Protein AF-A0A1W2CJG2-F1 (afdb_monomer_lite)

Sequence (43 aa):
MAGQTTTTLVGNLTADPELTFAPSGAAVVNFTVASTARVFDTA

Structure (mmCIF, N/CA/C/O backbone):
data_AF-A0A1W2CJG2-F1
#
_entry.id   AF-A0A1W2CJG2-F1
#
loop_
_atom_site.group_PDB
_atom_site.id
_atom_site.type_symbol
_atom_site.label_atom_id
_atom_site.label_alt_id
_atom_site.label_comp_id
_atom_site.label_asym_id
_atom_site.label_entity_id
_atom_site.label_seq_id
_atom_site.pdbx_PDB_ins_code
_atom_site.Cartn_x
_atom_site.Cartn_y
_atom_site.Cartn_z
_atom_site.occupancy
_atom_site.B_iso_or_equiv
_atom_site.auth_seq_id
_atom_site.auth_comp_id
_atom_site.auth_asym_id
_atom_site.auth_atom_id
_atom_site.pdbx_PDB_model_num
ATOM 1 N N . MET A 1 1 ? -15.904 -12.447 -0.973 1.00 56.25 1 MET A N 1
ATOM 2 C CA . MET A 1 1 ? -14.841 -12.895 -1.901 1.00 56.25 1 MET A CA 1
ATOM 3 C C . MET A 1 1 ? -15.414 -13.308 -3.267 1.00 56.25 1 MET A C 1
ATOM 5 O O . MET A 1 1 ? -14.968 -14.286 -3.847 1.00 56.25 1 MET A O 1
ATOM 9 N N . ALA A 1 2 ? -16.395 -12.576 -3.804 1.00 59.28 2 ALA A N 1
ATOM 10 C CA . ALA A 1 2 ? -16.905 -12.766 -5.163 1.00 59.28 2 ALA A CA 1
ATOM 11 C C . ALA A 1 2 ? -17.108 -11.368 -5.761 1.00 59.28 2 ALA A C 1
ATOM 13 O O . ALA A 1 2 ? -17.747 -10.536 -5.122 1.00 59.28 2 ALA A O 1
ATOM 14 N N . GLY A 1 3 ? -16.491 -11.087 -6.913 1.00 79.69 3 GLY A N 1
ATOM 15 C CA . GLY A 1 3 ? -16.577 -9.789 -7.601 1.00 79.69 3 GLY A CA 1
ATOM 16 C C . GLY A 1 3 ? -15.512 -8.741 -7.241 1.00 79.69 3 GLY A C 1
ATOM 17 O O . GLY A 1 3 ? -15.629 -7.603 -7.679 1.00 79.69 3 GLY A O 1
ATOM 18 N N . GLN A 1 4 ? -14.478 -9.084 -6.465 1.00 80.56 4 GLN A N 1
ATOM 19 C CA . GLN A 1 4 ? -13.342 -8.179 -6.232 1.00 80.56 4 GLN A CA 1
ATOM 20 C C . GLN A 1 4 ? -12.301 -8.333 -7.346 1.00 80.56 4 GLN A C 1
ATOM 22 O O . GLN A 1 4 ? -11.802 -9.433 -7.577 1.00 80.56 4 GLN A O 1
ATOM 27 N N . THR A 1 5 ? -11.954 -7.231 -8.010 1.00 86.56 5 THR A N 1
ATOM 28 C CA . THR A 1 5 ? -10.848 -7.185 -8.973 1.00 86.56 5 THR A CA 1
ATOM 29 C C . THR A 1 5 ? -9.535 -7.069 -8.214 1.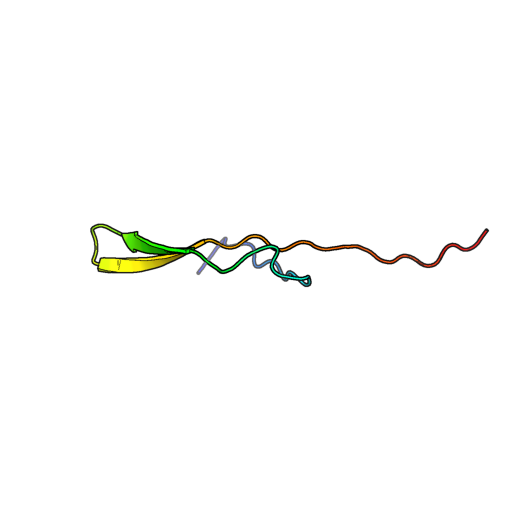00 86.56 5 THR A C 1
ATOM 31 O O . THR A 1 5 ? -9.244 -6.037 -7.611 1.00 86.56 5 THR A O 1
ATOM 34 N N . THR A 1 6 ? -8.740 -8.134 -8.223 1.00 90.94 6 THR A N 1
ATOM 35 C CA . THR A 1 6 ? -7.378 -8.099 -7.689 1.00 90.94 6 THR A CA 1
ATOM 36 C C . THR A 1 6 ? -6.458 -7.430 -8.703 1.00 90.94 6 THR A C 1
ATOM 38 O O . THR A 1 6 ? -6.347 -7.892 -9.837 1.00 90.94 6 THR A O 1
ATOM 41 N N . THR A 1 7 ? -5.773 -6.370 -8.281 1.00 90.69 7 THR A N 1
ATOM 42 C CA . THR A 1 7 ? -4.779 -5.666 -9.099 1.00 90.69 7 THR A CA 1
ATOM 43 C C . THR A 1 7 ? -3.413 -5.763 -8.435 1.00 90.69 7 THR A C 1
ATOM 45 O O . THR A 1 7 ? -3.278 -5.479 -7.246 1.00 90.69 7 THR 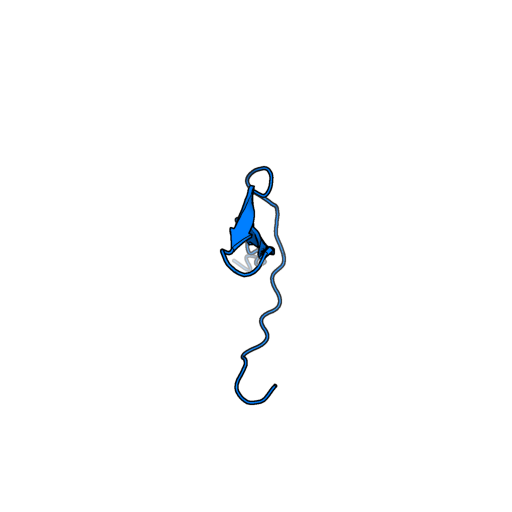A O 1
ATOM 48 N N . THR A 1 8 ? -2.394 -6.131 -9.211 1.00 92.69 8 THR A N 1
ATOM 49 C CA . THR A 1 8 ? -0.992 -6.115 -8.774 1.00 92.69 8 THR A CA 1
ATOM 50 C C . THR A 1 8 ? -0.358 -4.781 -9.152 1.00 92.69 8 THR A C 1
ATOM 52 O O . THR A 1 8 ? -0.436 -4.364 -10.306 1.00 92.69 8 THR A O 1
ATOM 55 N N . LEU A 1 9 ? 0.288 -4.120 -8.192 1.00 91.81 9 LEU A N 1
ATOM 56 C CA . LEU A 1 9 ? 0.976 -2.843 -8.387 1.00 91.81 9 LEU A CA 1
ATOM 57 C C . LEU A 1 9 ? 2.461 -2.999 -8.041 1.00 91.81 9 LEU A C 1
ATOM 59 O O . LEU A 1 9 ? 2.800 -3.613 -7.033 1.00 91.81 9 LEU A O 1
ATOM 63 N N . VAL A 1 10 ? 3.338 -2.423 -8.866 1.00 93.94 10 VAL A N 1
ATOM 64 C CA . VAL A 1 10 ? 4.790 -2.355 -8.630 1.00 93.94 10 VAL A CA 1
ATOM 65 C C . VAL A 1 10 ? 5.244 -0.907 -8.806 1.00 93.94 10 VAL A C 1
ATOM 67 O O . VAL A 1 10 ? 4.897 -0.258 -9.797 1.00 93.94 10 VAL A O 1
ATOM 70 N N . GLY A 1 11 ? 6.014 -0.395 -7.848 1.00 94.94 11 GLY A N 1
ATOM 71 C CA . GLY A 1 11 ? 6.491 0.985 -7.843 1.00 94.94 11 GLY A CA 1
ATOM 72 C C . GLY A 1 11 ? 7.132 1.373 -6.514 1.00 94.94 11 GLY A C 1
ATOM 73 O O . GLY A 1 11 ? 7.392 0.516 -5.672 1.00 94.94 11 GLY A O 1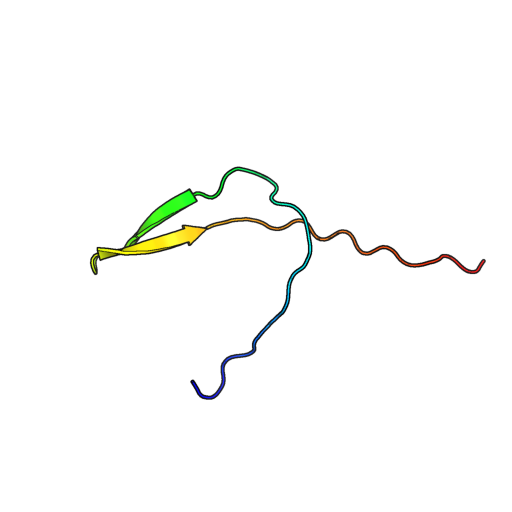
ATOM 74 N N . ASN A 1 12 ? 7.360 2.673 -6.335 1.00 96.31 12 ASN A N 1
ATOM 75 C CA . ASN A 1 12 ? 7.956 3.241 -5.124 1.00 96.31 12 ASN A CA 1
ATOM 76 C C . ASN A 1 12 ? 6.913 4.021 -4.316 1.00 96.31 12 ASN A C 1
ATOM 78 O O . ASN A 1 12 ? 6.020 4.640 -4.898 1.00 96.31 12 ASN A O 1
ATOM 82 N N . LEU A 1 13 ? 7.056 4.041 -2.989 1.00 96.50 13 LEU A N 1
ATOM 83 C CA . LEU A 1 13 ? 6.274 4.930 -2.129 1.00 96.50 13 LEU A CA 1
ATOM 84 C C . LEU A 1 13 ? 6.774 6.367 -2.283 1.00 96.50 13 LEU A C 1
ATOM 86 O O . LEU A 1 13 ? 7.980 6.610 -2.258 1.00 96.50 13 LEU A O 1
ATOM 90 N N . THR A 1 14 ? 5.860 7.320 -2.450 1.00 96.38 14 THR A N 1
ATOM 91 C CA . THR A 1 14 ? 6.230 8.740 -2.601 1.00 96.38 14 THR A CA 1
ATOM 92 C C . THR A 1 14 ? 6.456 9.451 -1.268 1.00 96.38 14 THR A C 1
ATOM 94 O O . THR A 1 14 ? 7.067 10.514 -1.245 1.00 96.38 14 THR A O 1
ATOM 97 N N . ALA A 1 15 ? 5.928 8.894 -0.179 1.00 96.56 15 ALA A N 1
ATOM 98 C CA . ALA A 1 15 ? 6.039 9.392 1.187 1.00 96.56 15 ALA A CA 1
ATOM 99 C C . ALA A 1 15 ? 5.787 8.242 2.177 1.00 96.56 15 ALA A C 1
ATOM 101 O O . ALA A 1 15 ? 5.381 7.147 1.766 1.00 96.56 15 ALA A O 1
ATOM 102 N N . ASP A 1 16 ? 5.994 8.505 3.467 1.00 97.62 16 ASP A N 1
ATOM 103 C CA . ASP A 1 16 ? 5.638 7.570 4.533 1.00 97.62 16 ASP A CA 1
ATOM 104 C C . ASP A 1 16 ? 4.119 7.289 4.538 1.00 97.62 16 ASP A C 1
ATOM 106 O O . ASP A 1 16 ? 3.326 8.216 4.345 1.00 97.62 16 ASP A O 1
ATOM 110 N N . PRO A 1 17 ? 3.681 6.030 4.741 1.00 96.75 17 PRO A N 1
ATOM 111 C CA . PRO A 1 17 ? 2.262 5.694 4.831 1.00 96.75 17 PRO A CA 1
ATOM 112 C C . PRO A 1 17 ? 1.574 6.341 6.038 1.00 96.75 17 PRO A C 1
ATOM 114 O O . PRO A 1 17 ? 2.115 6.350 7.144 1.00 96.75 17 PRO A O 1
ATOM 117 N N . GLU A 1 18 ? 0.338 6.800 5.854 1.00 97.44 18 GLU A N 1
ATOM 118 C CA . GLU A 1 18 ? -0.476 7.367 6.930 1.00 97.44 18 GLU A CA 1
ATOM 119 C C . GLU A 1 18 ? -1.396 6.297 7.527 1.00 97.44 18 GLU A C 1
ATOM 121 O O . GLU A 1 18 ? -2.207 5.695 6.819 1.00 97.44 18 GLU A O 1
ATOM 126 N N . LEU A 1 19 ? -1.281 6.062 8.838 1.00 97.25 19 LEU A N 1
ATOM 127 C CA . LEU A 1 19 ? -2.119 5.124 9.586 1.00 97.25 19 LEU A CA 1
ATOM 128 C C . LEU A 1 19 ? -3.257 5.867 10.296 1.00 97.25 19 LEU A C 1
ATOM 130 O O . LEU A 1 19 ? -3.031 6.801 11.061 1.00 97.25 19 LEU A O 1
ATOM 134 N N . THR A 1 20 ? -4.484 5.392 10.111 1.00 95.88 20 THR A N 1
ATOM 135 C CA . THR A 1 20 ? -5.687 5.899 10.779 1.00 95.88 20 THR A CA 1
ATOM 136 C C . THR A 1 20 ? -6.521 4.735 11.315 1.00 95.88 20 THR A C 1
ATOM 138 O O . THR A 1 20 ? -6.452 3.617 10.806 1.00 95.88 20 THR A O 1
ATOM 141 N N . PHE A 1 21 ? -7.337 4.984 12.340 1.00 96.81 21 PHE A N 1
ATOM 142 C CA . PHE A 1 21 ? -8.285 4.003 12.869 1.00 96.81 21 PHE A CA 1
ATOM 143 C C . PHE A 1 21 ? -9.717 4.393 12.509 1.00 96.81 21 PHE A C 1
ATOM 145 O O . PHE A 1 21 ? -10.153 5.515 12.767 1.00 96.81 21 PHE A O 1
ATOM 152 N N . ALA A 1 22 ? -10.456 3.458 11.917 1.00 94.19 22 ALA A N 1
ATOM 153 C CA . ALA A 1 22 ? -11.883 3.616 11.677 1.00 94.19 22 ALA A CA 1
ATOM 154 C C . ALA A 1 22 ? -12.660 3.627 13.012 1.00 94.19 22 ALA A C 1
ATOM 156 O O . ALA A 1 22 ? -12.182 3.061 13.997 1.00 94.19 22 ALA A O 1
ATOM 157 N N . PRO A 1 23 ? -13.894 4.169 13.062 1.00 94.56 23 PRO A N 1
ATOM 158 C CA . PRO A 1 23 ? -14.720 4.152 14.276 1.00 94.56 23 PRO A CA 1
ATOM 159 C C . PRO A 1 23 ? -14.990 2.749 14.840 1.00 94.56 23 PRO A C 1
ATOM 161 O O . PRO A 1 23 ? -15.238 2.592 16.029 1.00 94.56 23 PRO A O 1
ATOM 164 N N . S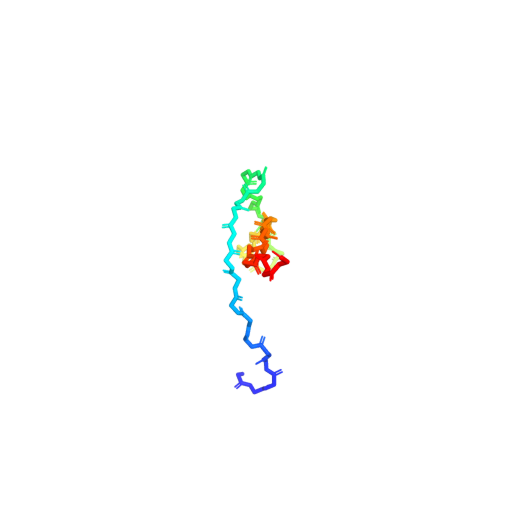ER A 1 24 ? -14.914 1.716 13.997 1.00 96.12 24 SER A N 1
ATOM 165 C CA . SER A 1 24 ? -15.003 0.309 14.400 1.00 96.12 24 SER A CA 1
ATOM 166 C C . SER A 1 24 ? -13.737 -0.234 15.082 1.00 96.12 24 SER A C 1
ATOM 168 O O . SER A 1 24 ? -13.715 -1.398 15.470 1.00 96.12 24 SER A O 1
ATOM 170 N N . GLY A 1 25 ? -12.672 0.567 15.192 1.00 93.69 25 GLY A N 1
ATOM 171 C CA . GLY A 1 25 ? -11.362 0.172 15.716 1.00 93.69 25 GLY A CA 1
ATOM 172 C C . GLY A 1 25 ? -10.436 -0.493 14.691 1.00 93.69 25 GLY A C 1
ATOM 173 O O . GLY A 1 25 ? -9.310 -0.848 15.031 1.00 93.69 25 GLY A O 1
ATOM 174 N N . ALA A 1 26 ? -10.872 -0.662 13.438 1.00 97.19 26 ALA A N 1
ATOM 175 C CA . ALA A 1 26 ? -10.045 -1.247 12.384 1.00 97.19 26 ALA A CA 1
ATOM 176 C C . ALA A 1 26 ? -8.938 -0.280 11.929 1.00 97.19 26 ALA A C 1
ATOM 178 O O . ALA A 1 26 ? -9.205 0.892 11.656 1.00 97.19 26 ALA A O 1
ATOM 179 N N . ALA A 1 27 ? -7.710 -0.783 11.808 1.00 97.06 27 ALA A N 1
ATOM 180 C CA . ALA A 1 27 ? -6.579 -0.039 11.261 1.00 97.06 27 ALA A CA 1
ATOM 181 C C . ALA A 1 27 ? -6.690 0.085 9.731 1.00 97.06 27 ALA A C 1
ATOM 183 O O . ALA A 1 27 ? -6.925 -0.906 9.038 1.00 97.06 27 ALA A O 1
ATOM 184 N N . VAL A 1 28 ? -6.490 1.295 9.211 1.00 96.75 28 VAL A N 1
ATOM 185 C CA . VAL A 1 28 ? -6.492 1.622 7.781 1.00 96.75 28 VAL A CA 1
ATOM 186 C C . VAL A 1 28 ? -5.225 2.401 7.464 1.00 96.75 28 VAL A C 1
ATOM 188 O O . VAL A 1 28 ? -4.898 3.359 8.158 1.00 96.75 28 VAL A O 1
ATOM 191 N N . VAL A 1 29 ? -4.518 2.000 6.410 1.00 97.19 29 VAL A N 1
ATOM 192 C CA . VAL A 1 29 ? -3.301 2.679 5.954 1.00 97.19 29 VAL A CA 1
ATOM 193 C C . VAL A 1 29 ? -3.531 3.243 4.561 1.00 97.19 29 VAL A C 1
ATOM 195 O O . VAL A 1 29 ? -3.941 2.510 3.661 1.00 97.19 29 VAL A O 1
ATOM 198 N N . ASN A 1 30 ? -3.229 4.526 4.382 1.00 96.25 30 ASN A N 1
ATOM 199 C CA . ASN A 1 30 ? -3.230 5.191 3.086 1.00 96.25 30 ASN A CA 1
ATOM 200 C C . ASN A 1 30 ? -1.788 5.408 2.621 1.00 96.25 30 ASN A C 1
ATOM 202 O O . ASN A 1 30 ? -0.942 5.882 3.378 1.00 96.25 30 ASN A O 1
ATOM 206 N N . PHE A 1 31 ? -1.501 5.058 1.370 1.00 96.75 31 PHE A N 1
ATOM 207 C CA . PHE A 1 31 ? -0.199 5.289 0.751 1.00 96.75 31 PHE A CA 1
ATOM 208 C C . PHE A 1 31 ? -0.344 5.491 -0.755 1.00 96.75 31 PHE A C 1
ATOM 210 O O . PHE A 1 31 ? -1.282 4.994 -1.380 1.00 96.75 31 PHE A O 1
ATOM 217 N N . THR A 1 32 ? 0.625 6.191 -1.340 1.00 96.88 32 THR A N 1
ATOM 218 C CA . THR A 1 32 ? 0.672 6.475 -2.776 1.00 96.88 32 THR A CA 1
ATOM 219 C C . THR A 1 32 ? 1.853 5.747 -3.404 1.00 96.88 32 THR A C 1
ATOM 221 O O . THR A 1 32 ? 2.988 5.883 -2.943 1.00 96.88 32 THR A O 1
ATOM 224 N N . VAL A 1 33 ? 1.586 4.981 -4.466 1.00 96.19 33 VAL A N 1
ATOM 225 C CA . VAL A 1 33 ? 2.608 4.267 -5.246 1.00 96.19 33 VAL A CA 1
ATOM 226 C C . VAL A 1 33 ? 2.837 4.987 -6.569 1.00 96.19 33 VAL A C 1
ATOM 228 O O . VAL A 1 33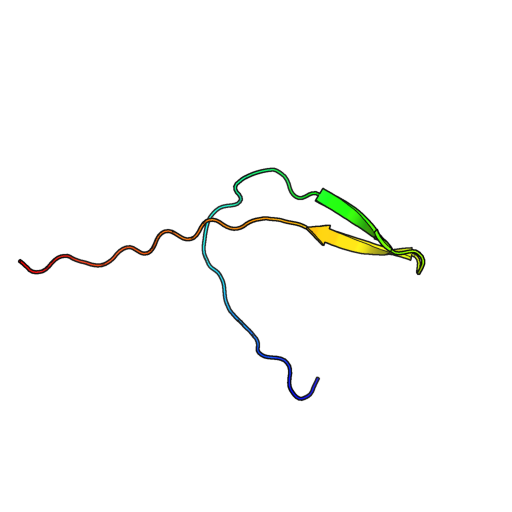 ? 1.931 5.082 -7.395 1.00 96.19 33 VAL A O 1
ATOM 231 N N . ALA A 1 34 ? 4.064 5.444 -6.802 1.00 96.75 34 ALA A N 1
ATOM 232 C CA . ALA A 1 34 ? 4.503 5.918 -8.108 1.00 96.75 34 ALA A CA 1
ATOM 233 C C . ALA A 1 34 ? 5.007 4.734 -8.949 1.00 96.75 34 ALA A C 1
ATOM 235 O O . ALA A 1 34 ? 5.988 4.079 -8.585 1.00 96.75 34 ALA A O 1
ATOM 236 N N . SER A 1 35 ? 4.352 4.470 -10.083 1.00 94.88 35 SER A N 1
ATOM 237 C CA . SER A 1 35 ? 4.754 3.437 -11.044 1.00 94.88 35 SER A CA 1
ATOM 238 C C . SER A 1 35 ? 5.250 4.082 -12.338 1.00 94.88 35 SER A C 1
ATOM 240 O O . SER A 1 35 ? 4.495 4.762 -13.031 1.00 94.88 35 SER A O 1
ATOM 242 N N . THR A 1 36 ? 6.529 3.893 -12.661 1.00 94.00 36 THR A N 1
ATOM 243 C CA . THR A 1 36 ? 7.129 4.384 -13.909 1.00 94.00 36 THR A CA 1
ATOM 244 C C . THR A 1 36 ? 7.311 3.214 -14.867 1.00 94.00 36 THR A C 1
ATOM 246 O O . THR A 1 36 ? 8.213 2.394 -14.685 1.00 94.00 36 THR A O 1
ATOM 249 N N . ALA A 1 37 ? 6.464 3.137 -15.894 1.00 89.75 37 ALA A N 1
ATOM 250 C CA . ALA A 1 37 ? 6.616 2.147 -16.952 1.00 89.75 37 ALA A CA 1
ATOM 251 C C . ALA A 1 37 ? 7.925 2.389 -17.717 1.00 89.75 37 ALA A C 1
ATOM 253 O O . ALA A 1 37 ? 8.246 3.520 -18.084 1.00 89.75 37 ALA A O 1
ATOM 254 N N . ARG A 1 38 ? 8.682 1.319 -17.963 1.00 88.19 38 ARG A N 1
ATOM 255 C CA . ARG A 1 38 ? 9.864 1.341 -18.827 1.00 88.19 38 ARG A CA 1
ATOM 256 C C . ARG A 1 38 ? 9.565 0.481 -20.041 1.00 88.19 38 ARG A C 1
ATOM 258 O O . ARG A 1 38 ?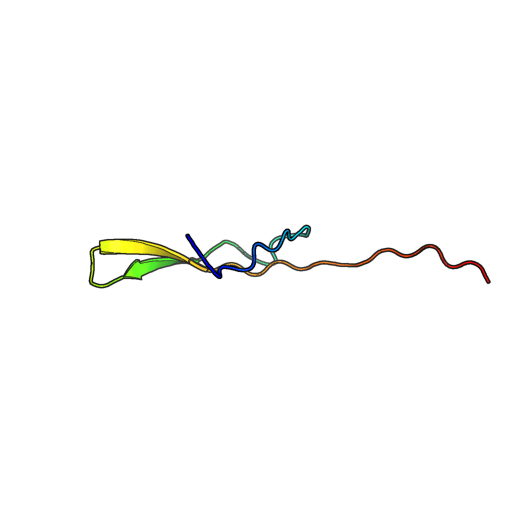 9.306 -0.710 -19.895 1.00 88.19 38 ARG A O 1
ATOM 265 N N . VAL A 1 39 ? 9.583 1.095 -21.215 1.00 89.75 39 VAL A N 1
ATOM 266 C CA . VAL A 1 39 ? 9.375 0.420 -22.497 1.00 89.75 39 VAL A CA 1
ATOM 267 C C . VAL A 1 39 ? 10.635 0.627 -23.325 1.00 89.75 39 VAL A C 1
ATOM 269 O O . VAL A 1 39 ? 11.219 1.709 -23.300 1.00 89.75 39 VAL A O 1
ATOM 272 N N . PHE A 1 40 ? 11.090 -0.430 -23.990 1.00 90.31 40 PHE A N 1
ATOM 273 C CA . PHE A 1 40 ? 12.215 -0.347 -24.911 1.00 90.31 40 PHE A CA 1
ATOM 274 C C . PHE A 1 40 ? 11.779 0.424 -26.164 1.00 90.31 40 PHE A C 1
ATOM 276 O O . PHE A 1 40 ? 10.776 0.063 -26.778 1.00 90.31 40 PHE A O 1
ATOM 283 N N . ASP A 1 41 ? 12.506 1.486 -26.509 1.00 86.94 41 ASP A N 1
ATOM 284 C CA . ASP A 1 41 ? 12.293 2.248 -27.741 1.00 86.94 41 ASP A CA 1
ATOM 285 C C . ASP A 1 41 ? 13.034 1.552 -28.892 1.00 86.94 41 ASP A C 1
ATOM 287 O O . ASP A 1 41 ? 14.223 1.254 -28.774 1.00 86.94 41 ASP A O 1
ATOM 291 N N . THR A 1 42 ? 12.318 1.231 -29.969 1.00 86.06 42 THR A N 1
ATOM 292 C CA . THR A 1 42 ? 12.819 0.433 -31.102 1.00 86.06 42 THR A CA 1
ATOM 293 C C . THR A 1 42 ? 13.071 1.265 -32.366 1.00 86.06 42 THR A C 1
ATOM 295 O O . THR A 1 42 ? 13.079 0.687 -33.452 1.00 86.06 42 THR A O 1
ATOM 298 N N . ALA A 1 43 ? 13.179 2.592 -32.256 1.00 76.00 43 ALA A N 1
ATOM 299 C CA . ALA A 1 43 ? 13.387 3.490 -33.398 1.00 76.00 43 ALA A CA 1
ATOM 300 C C . ALA A 1 43 ? 14.752 3.322 -34.094 1.00 76.00 43 ALA A C 1
ATOM 302 O O . ALA A 1 43 ? 15.766 3.080 -33.398 1.00 76.00 43 ALA A O 1
#

Foldseek 3Di:
DPPDDDDDDDADWPDDWDWDADPVRDIDIDTDGDDDDDDDDPD

Radius of gyration: 16.34 Å; chains: 1; bounding box: 30×22×49 Å

Secondary structure (DSSP, 8-state):
--S--------EESSPPEEEE-TTS-EEEE--EE---------

InterPro domains:
  IPR000424 Primosome PriB/single-strand DNA-binding [PF00436] (6-41)
  IPR000424 Primosome PriB/single-strand DNA-binding [PS50935] (4-43)
  IPR012340 Nucleic acid-binding, OB-fold [G3DSA:2.40.50.140] (1-43)
  IPR012340 Nucleic acid-binding, OB-fold [SSF50249] (7-41)

Organism: Kibdelosporangium aridum (NCBI:txid2030)

pLDDT: mean 91.4, std 9.0, range [56.25, 97.62]